Protein AF-A0A554WIV2-F1 (afdb_monomer_lite)

Organism: NCBI:txid247482

Structure (mmCIF, N/CA/C/O backbone):
data_AF-A0A554WIV2-F1
#
_entry.id   AF-A0A554WIV2-F1
#
loop_
_atom_site.group_PDB
_atom_site.id
_atom_site.type_symbol
_atom_site.label_atom_id
_atom_site.label_alt_id
_atom_site.label_comp_id
_atom_site.label_asym_id
_atom_site.label_entity_id
_atom_site.label_seq_id
_atom_site.pdbx_PDB_ins_code
_atom_site.Cartn_x
_atom_site.Cartn_y
_atom_site.Cartn_z
_atom_site.occupancy
_atom_site.B_iso_or_equiv
_atom_site.auth_seq_id
_atom_site.auth_comp_id
_atom_site.auth_asym_id
_atom_site.auth_atom_id
_atom_site.pdbx_PDB_model_num
ATOM 1 N N . MET A 1 1 ? -34.258 8.799 37.273 1.00 36.84 1 MET A N 1
ATOM 2 C CA . MET A 1 1 ? -34.685 7.975 36.123 1.00 36.84 1 MET A CA 1
ATOM 3 C C . MET A 1 1 ? -33.464 7.697 35.267 1.00 36.84 1 MET A C 1
ATOM 5 O O . MET A 1 1 ? -32.627 8.578 35.148 1.00 36.84 1 MET A O 1
ATOM 9 N N . LEU A 1 2 ? -33.367 6.452 34.802 1.00 46.22 2 LEU A N 1
ATOM 10 C CA . LEU A 1 2 ? -32.231 5.768 34.174 1.00 46.22 2 LEU A CA 1
ATOM 11 C C . LEU A 1 2 ? -31.562 6.534 33.021 1.00 46.22 2 LEU A C 1
ATOM 13 O O . LEU A 1 2 ? -32.237 6.913 32.069 1.00 46.22 2 LEU A O 1
ATOM 17 N N . GLY A 1 3 ? -30.234 6.667 33.090 1.00 47.25 3 GLY A N 1
ATOM 18 C CA . GLY A 1 3 ? -29.383 7.216 32.030 1.00 47.25 3 GLY A CA 1
ATOM 19 C C . GLY A 1 3 ? -28.133 6.376 31.730 1.00 47.25 3 GLY A C 1
ATOM 20 O O . GLY A 1 3 ? -27.174 6.922 31.211 1.00 47.25 3 GLY A O 1
ATOM 21 N N . GLU A 1 4 ? -28.109 5.080 32.066 1.00 46.81 4 GLU A N 1
ATOM 22 C CA . GLU A 1 4 ? -26.869 4.269 32.044 1.00 46.81 4 GLU A CA 1
ATOM 23 C C . GLU A 1 4 ? -26.845 3.110 31.026 1.00 46.81 4 GLU A C 1
ATOM 25 O O . GLU A 1 4 ? -25.947 2.278 31.061 1.00 46.81 4 GLU A O 1
ATOM 30 N N . ALA A 1 5 ? -27.791 3.016 30.088 1.00 47.81 5 ALA A N 1
ATOM 31 C CA . ALA A 1 5 ? -27.878 1.841 29.204 1.00 47.81 5 ALA A CA 1
ATOM 32 C C . ALA A 1 5 ? -27.238 1.996 27.807 1.00 47.81 5 ALA A C 1
ATOM 34 O O . ALA A 1 5 ? -27.267 1.043 27.033 1.00 47.81 5 ALA A O 1
ATOM 35 N N . THR A 1 6 ? -26.669 3.154 27.450 1.00 51.38 6 THR A N 1
ATOM 36 C CA . THR A 1 6 ? -26.162 3.399 26.079 1.00 51.38 6 THR A CA 1
ATOM 37 C C . THR A 1 6 ? -24.642 3.297 25.926 1.00 51.38 6 THR A C 1
ATOM 39 O O . THR A 1 6 ? -24.154 3.258 24.800 1.00 51.38 6 THR A O 1
ATOM 42 N N . ASP A 1 7 ? -23.889 3.214 27.024 1.00 56.09 7 ASP A N 1
ATOM 43 C CA . ASP A 1 7 ? -22.431 3.417 27.017 1.00 56.09 7 ASP A CA 1
ATOM 44 C C . ASP A 1 7 ? -21.642 2.215 26.446 1.00 56.09 7 ASP A C 1
ATOM 46 O O . ASP A 1 7 ? -20.728 2.360 25.637 1.00 56.09 7 ASP A O 1
ATOM 50 N N . GLY A 1 8 ? -22.060 0.984 26.765 1.00 54.97 8 GLY A N 1
ATOM 51 C CA . GLY A 1 8 ? -21.343 -0.230 26.341 1.00 54.97 8 GLY A CA 1
ATOM 52 C C . GLY A 1 8 ? -21.443 -0.557 24.843 1.00 54.97 8 GLY A C 1
ATOM 53 O O . GLY A 1 8 ? -20.525 -1.151 24.276 1.00 54.97 8 GLY A O 1
ATOM 54 N N . ALA A 1 9 ? -22.538 -0.168 24.181 1.00 57.06 9 ALA A N 1
ATOM 55 C CA . ALA A 1 9 ? -22.703 -0.368 22.739 1.00 57.06 9 ALA A CA 1
ATOM 56 C C . ALA A 1 9 ? -21.932 0.683 21.919 1.00 57.06 9 ALA A C 1
ATOM 58 O O . ALA A 1 9 ? -21.389 0.335 20.870 1.00 57.06 9 ALA A O 1
ATOM 59 N N . SER A 1 10 ? -21.839 1.921 22.429 1.00 61.84 10 SER A N 1
ATOM 60 C CA . SER A 1 10 ? -21.024 2.998 21.842 1.00 61.84 10 SER A CA 1
ATOM 61 C C . SER A 1 10 ? -19.543 2.629 21.870 1.00 61.84 10 SER A C 1
ATOM 63 O O . SER A 1 10 ? -18.894 2.619 20.830 1.00 61.84 10 SER A O 1
ATOM 65 N N . SER A 1 11 ? -19.043 2.163 23.021 1.00 81.75 11 SER A N 1
ATOM 66 C CA . SER A 1 11 ? -17.630 1.793 23.186 1.00 81.75 11 SER A CA 1
ATOM 67 C C . SER A 1 11 ? -17.182 0.645 22.267 1.00 81.75 11 SER A C 1
ATOM 69 O O . SER A 1 11 ? -16.087 0.676 21.705 1.00 81.75 11 SER A O 1
ATOM 71 N N . ALA A 1 12 ? -18.027 -0.370 22.058 1.00 88.00 12 ALA A N 1
ATOM 72 C CA . ALA A 1 12 ? -17.688 -1.480 21.168 1.00 88.00 12 ALA A CA 1
ATOM 73 C C . ALA A 1 12 ? -17.696 -1.077 19.682 1.00 88.00 12 ALA A C 1
ATOM 75 O O . ALA A 1 12 ? -16.932 -1.640 18.898 1.00 88.00 12 ALA A O 1
ATOM 76 N N . GLU A 1 13 ? -18.572 -0.151 19.281 1.00 87.69 13 GLU A N 1
ATOM 77 C CA . GLU A 1 13 ? -18.592 0.398 17.921 1.00 87.69 13 GLU A CA 1
ATOM 78 C C . GLU A 1 13 ? -17.392 1.315 17.681 1.00 87.69 13 GLU A C 1
ATOM 80 O O . GLU A 1 13 ? -16.693 1.140 16.689 1.00 87.69 13 GLU A O 1
ATOM 85 N N . GLU A 1 14 ? -17.078 2.201 18.624 1.00 87.56 14 GLU A N 1
ATOM 86 C CA . GLU A 1 14 ? -15.885 3.055 18.586 1.00 87.56 14 GLU A CA 1
ATOM 87 C C . GLU A 1 14 ? -14.603 2.225 18.438 1.00 87.56 14 GLU A C 1
ATOM 89 O O . GLU A 1 14 ? -13.805 2.475 17.537 1.00 87.56 14 GLU A O 1
ATOM 94 N N . LEU A 1 15 ? -14.453 1.154 19.226 1.00 91.44 15 LEU A N 1
ATOM 95 C CA . LEU A 1 15 ? -13.303 0.253 19.120 1.00 91.44 15 LEU A CA 1
ATOM 96 C C . LEU A 1 15 ? -13.222 -0.452 17.754 1.00 91.44 15 LEU A C 1
ATOM 98 O O . LEU A 1 15 ? -12.128 -0.662 17.226 1.00 91.44 15 LEU A O 1
ATOM 102 N N . ARG A 1 16 ? -14.365 -0.831 17.162 1.00 92.00 16 ARG A N 1
ATOM 103 C CA . ARG A 1 16 ? -14.398 -1.409 15.805 1.00 92.00 16 ARG A CA 1
ATOM 104 C C . ARG A 1 16 ? -13.948 -0.396 14.760 1.00 92.00 16 ARG A C 1
ATOM 106 O O . ARG A 1 16 ? -13.181 -0.768 13.873 1.00 92.00 16 ARG A O 1
ATOM 113 N N . GLN A 1 17 ? -14.394 0.852 14.876 1.00 91.19 17 GLN A N 1
ATOM 114 C CA . GLN A 1 17 ? -13.988 1.933 13.980 1.00 91.19 17 GLN A CA 1
ATOM 115 C C . GLN A 1 17 ? -12.486 2.214 14.110 1.00 91.19 17 GLN A C 1
ATOM 117 O O . GLN A 1 17 ? -11.776 2.235 13.109 1.00 91.19 17 GLN A O 1
ATOM 122 N N . GLU A 1 18 ? -11.960 2.311 15.332 1.00 92.00 18 GLU A N 1
ATOM 123 C CA . GLU A 1 18 ? -10.522 2.492 15.566 1.00 92.00 18 GLU A CA 1
ATOM 124 C C . GLU A 1 18 ? -9.681 1.349 14.986 1.00 92.00 18 GLU A C 1
ATOM 126 O O . GLU A 1 18 ? -8.645 1.588 14.357 1.00 92.00 18 GLU A O 1
ATOM 131 N N . LEU A 1 19 ? -10.127 0.099 15.158 1.00 94.44 19 LEU A N 1
ATOM 132 C CA . LEU A 1 19 ? -9.464 -1.059 14.565 1.00 94.44 19 LEU A CA 1
ATOM 133 C C . LEU A 1 19 ? -9.510 -1.009 13.034 1.00 94.44 19 LEU A C 1
ATOM 135 O O . LEU A 1 19 ? -8.497 -1.290 12.392 1.00 94.44 19 LEU A O 1
ATOM 139 N N . HIS A 1 20 ? -10.652 -0.639 12.448 1.00 93.88 20 HIS A N 1
ATOM 140 C CA . HIS A 1 20 ? -10.784 -0.476 11.001 1.00 93.88 20 HIS A CA 1
ATOM 141 C C . HIS A 1 20 ? -9.790 0.571 10.487 1.00 93.88 20 HIS A C 1
ATOM 143 O O . HIS A 1 20 ? -9.047 0.300 9.543 1.00 93.88 20 HIS A O 1
ATOM 149 N N . GLU A 1 21 ? -9.710 1.733 11.134 1.00 93.69 21 GLU A N 1
ATOM 150 C CA . GLU A 1 21 ? -8.788 2.806 10.753 1.00 93.69 21 GLU A CA 1
ATOM 151 C C . GLU A 1 21 ? -7.318 2.400 10.910 1.00 93.69 21 GLU A C 1
ATOM 153 O O . GLU A 1 21 ? -6.483 2.663 10.035 1.00 93.69 21 GLU A O 1
ATOM 158 N N . LEU A 1 22 ? -6.983 1.688 11.990 1.00 95.69 22 LEU A N 1
ATOM 159 C CA . LEU A 1 22 ? -5.642 1.142 12.177 1.00 95.69 22 LEU A CA 1
ATOM 160 C C . LEU A 1 22 ? -5.287 0.155 11.061 1.00 95.69 22 LEU A C 1
ATOM 162 O O . LEU A 1 22 ? -4.191 0.234 10.495 1.00 95.69 22 LEU A O 1
ATOM 166 N N . MET A 1 23 ? -6.206 -0.749 10.720 1.00 96.06 23 MET A N 1
ATOM 167 C CA . MET A 1 23 ? -5.991 -1.733 9.664 1.00 96.06 23 MET A CA 1
ATOM 168 C C . MET A 1 23 ? -5.875 -1.086 8.285 1.00 96.06 23 MET A C 1
ATOM 170 O O . MET A 1 23 ? -4.970 -1.439 7.524 1.00 96.06 23 MET A O 1
ATOM 174 N N . ARG A 1 24 ? -6.720 -0.092 7.991 1.00 95.19 24 ARG A N 1
ATOM 175 C CA . ARG A 1 24 ? -6.648 0.732 6.778 1.00 95.19 24 ARG A CA 1
ATOM 176 C C . ARG A 1 24 ? -5.271 1.380 6.655 1.00 95.19 24 ARG A C 1
ATOM 178 O O . ARG A 1 24 ? -4.620 1.249 5.617 1.00 95.19 24 ARG A O 1
ATOM 185 N N . ARG A 1 25 ? -4.769 1.999 7.729 1.00 96.44 25 ARG A N 1
ATOM 186 C CA . ARG A 1 25 ? -3.436 2.622 7.753 1.00 96.44 25 ARG A CA 1
ATOM 187 C C . ARG A 1 25 ? -2.313 1.613 7.518 1.00 96.44 25 ARG A C 1
ATOM 189 O O . ARG A 1 25 ? -1.426 1.878 6.711 1.00 96.44 25 ARG A O 1
ATOM 196 N N . LEU A 1 26 ? -2.348 0.456 8.180 1.00 97.06 26 LEU A N 1
ATOM 197 C CA . LEU A 1 26 ? -1.337 -0.592 7.988 1.00 97.06 26 LEU A CA 1
ATOM 198 C C . LEU A 1 26 ? -1.331 -1.132 6.554 1.00 97.06 26 LEU A C 1
ATOM 200 O O . LEU A 1 26 ? -0.260 -1.319 5.974 1.00 97.06 26 LEU A O 1
ATOM 204 N N . ARG A 1 27 ? -2.514 -1.330 5.959 1.00 96.88 27 ARG A N 1
ATOM 205 C CA . ARG A 1 27 ? -2.640 -1.758 4.562 1.00 96.88 27 ARG A CA 1
ATOM 206 C C . ARG A 1 27 ? -2.066 -0.710 3.609 1.00 96.88 27 ARG A C 1
ATOM 208 O O . ARG A 1 27 ? -1.292 -1.066 2.726 1.00 96.88 27 ARG A O 1
ATOM 215 N N . ILE A 1 28 ? -2.361 0.573 3.824 1.00 97.19 28 ILE A N 1
ATOM 216 C CA . ILE A 1 28 ? -1.788 1.673 3.032 1.00 97.19 28 ILE A CA 1
ATOM 217 C C . ILE A 1 28 ? -0.255 1.669 3.096 1.00 97.19 28 ILE A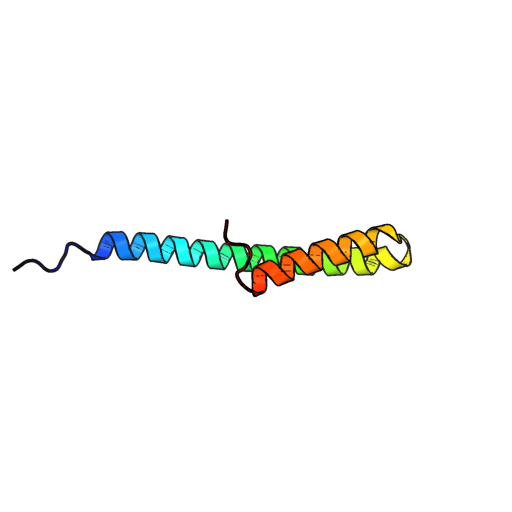 C 1
ATOM 219 O O . ILE A 1 28 ? 0.394 1.778 2.055 1.00 97.19 28 ILE A O 1
ATOM 223 N N . GLU A 1 29 ? 0.337 1.527 4.283 1.00 98.19 29 GLU A N 1
ATOM 224 C CA . GLU A 1 29 ? 1.799 1.498 4.426 1.00 98.19 29 GLU A CA 1
ATOM 225 C C . GLU A 1 29 ? 2.426 0.272 3.749 1.00 98.19 29 GLU A C 1
ATOM 227 O O . GLU A 1 29 ? 3.440 0.395 3.057 1.00 98.19 29 GLU A O 1
ATOM 232 N N . HIS A 1 30 ? 1.789 -0.897 3.855 1.00 97.88 30 HIS A N 1
ATOM 233 C CA . HIS A 1 30 ? 2.223 -2.087 3.126 1.00 97.88 30 HIS A CA 1
ATOM 234 C C . HIS A 1 30 ? 2.199 -1.873 1.603 1.00 97.88 30 HIS A C 1
ATOM 236 O O . HIS A 1 30 ? 3.169 -2.196 0.913 1.00 97.88 30 HIS A O 1
ATOM 242 N N . LEU A 1 31 ? 1.127 -1.273 1.074 1.00 97.81 31 LEU A N 1
ATOM 243 C CA . LEU A 1 31 ? 1.004 -0.975 -0.355 1.00 97.81 31 LEU A CA 1
ATOM 244 C C . LEU A 1 31 ? 2.069 0.027 -0.822 1.00 97.81 31 LEU A C 1
ATOM 246 O O . LEU A 1 31 ? 2.655 -0.177 -1.880 1.00 97.81 31 LEU A O 1
ATOM 250 N N . LYS A 1 32 ? 2.404 1.052 -0.025 1.00 97.88 32 LYS A N 1
ATOM 251 C CA . LYS A 1 32 ? 3.503 1.991 -0.342 1.00 97.88 32 LYS A CA 1
ATOM 252 C C . LYS A 1 32 ? 4.865 1.299 -0.436 1.00 97.88 32 LYS A C 1
ATOM 254 O O . LYS A 1 32 ? 5.649 1.588 -1.345 1.00 97.88 32 LYS A O 1
ATOM 259 N N . ALA A 1 33 ? 5.160 0.382 0.487 1.00 98.06 33 ALA A N 1
ATOM 260 C CA . ALA A 1 33 ? 6.388 -0.409 0.424 1.00 98.06 33 ALA A CA 1
ATOM 261 C C . ALA A 1 33 ? 6.419 -1.248 -0.864 1.00 98.06 33 ALA A C 1
ATOM 263 O O . ALA A 1 33 ? 7.403 -1.225 -1.607 1.00 98.06 33 ALA A O 1
ATOM 264 N N . ARG A 1 34 ? 5.295 -1.893 -1.197 1.00 97.44 34 ARG A N 1
ATOM 265 C CA . ARG A 1 34 ? 5.164 -2.695 -2.416 1.00 97.44 34 ARG A CA 1
A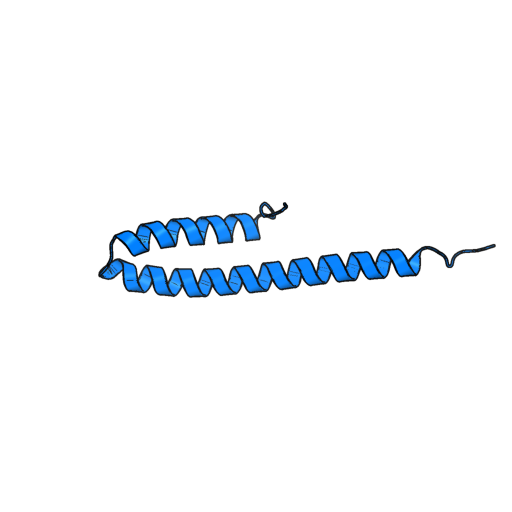TOM 266 C C . ARG A 1 34 ? 5.277 -1.869 -3.698 1.00 97.44 34 ARG A C 1
ATOM 268 O O . ARG A 1 34 ? 5.912 -2.313 -4.651 1.00 97.44 34 ARG A O 1
ATOM 275 N N . GLU A 1 35 ? 4.708 -0.666 -3.727 1.00 97.50 35 GLU A N 1
ATOM 276 C CA . GLU A 1 35 ? 4.866 0.295 -4.825 1.00 97.50 35 GLU A CA 1
ATOM 277 C C . GLU A 1 35 ? 6.343 0.602 -5.088 1.00 97.50 35 GLU A C 1
ATOM 279 O O . GLU A 1 35 ? 6.782 0.591 -6.238 1.00 97.50 35 GLU A O 1
ATOM 284 N N . THR A 1 36 ? 7.112 0.823 -4.019 1.00 97.00 36 THR A N 1
ATOM 285 C CA . THR A 1 36 ? 8.548 1.123 -4.095 1.00 97.00 36 THR A CA 1
ATOM 286 C C . THR A 1 36 ? 9.329 -0.052 -4.688 1.00 97.00 36 THR A C 1
ATOM 288 O O . THR A 1 36 ? 10.144 0.136 -5.592 1.00 97.00 36 THR A O 1
ATOM 291 N N . GLU A 1 37 ? 9.041 -1.278 -4.243 1.00 96.50 37 GLU A N 1
ATOM 292 C CA . GLU A 1 37 ? 9.650 -2.501 -4.785 1.00 96.50 37 GLU A CA 1
ATOM 293 C C . GLU A 1 37 ? 9.328 -2.711 -6.272 1.00 96.50 37 GLU A C 1
ATOM 295 O O . GLU A 1 37 ? 10.205 -3.073 -7.059 1.00 96.50 37 GLU A O 1
ATOM 300 N N . LEU A 1 38 ? 8.070 -2.492 -6.665 1.00 96.50 38 LEU A N 1
ATOM 301 C CA . LEU A 1 38 ? 7.610 -2.680 -8.041 1.00 96.50 38 LEU A CA 1
ATOM 302 C C . LEU A 1 38 ? 8.206 -1.635 -8.985 1.00 96.50 38 LEU A C 1
ATOM 304 O O . LEU A 1 38 ? 8.654 -1.989 -10.074 1.00 96.50 38 LEU A O 1
ATOM 308 N N . LEU A 1 39 ? 8.286 -0.374 -8.555 1.00 93.31 39 LEU A N 1
ATOM 309 C CA . LEU A 1 39 ? 8.963 0.681 -9.312 1.00 93.31 39 LEU A CA 1
ATOM 310 C C . LEU A 1 39 ? 10.447 0.368 -9.520 1.00 93.31 39 LEU A C 1
ATOM 312 O O . LEU A 1 39 ? 10.942 0.514 -10.635 1.00 93.31 39 LEU A O 1
ATOM 316 N N . ALA A 1 40 ? 11.145 -0.112 -8.486 1.00 95.12 40 ALA A N 1
ATOM 317 C CA . ALA A 1 40 ? 12.546 -0.515 -8.609 1.00 95.12 40 ALA A CA 1
ATOM 318 C C . ALA A 1 40 ? 12.728 -1.675 -9.606 1.00 95.12 40 ALA A C 1
ATOM 320 O O . ALA A 1 40 ? 13.685 -1.692 -10.380 1.00 95.12 40 ALA A O 1
ATOM 321 N N . ARG A 1 41 ? 11.789 -2.629 -9.630 1.00 94.69 41 ARG A N 1
ATOM 322 C CA . ARG A 1 41 ? 11.798 -3.763 -10.569 1.00 94.69 41 ARG A CA 1
ATOM 323 C C . ARG A 1 41 ? 11.406 -3.382 -11.995 1.00 94.69 41 ARG A C 1
ATOM 325 O O . ARG A 1 41 ? 11.893 -4.014 -12.930 1.00 94.69 41 ARG A O 1
ATOM 332 N N . ALA A 1 42 ? 10.594 -2.343 -12.181 1.00 93.56 42 ALA A N 1
ATOM 333 C CA . ALA A 1 42 ? 10.098 -1.921 -13.492 1.00 93.56 42 ALA A CA 1
ATOM 334 C C . ALA A 1 42 ? 11.209 -1.546 -14.489 1.00 93.56 42 ALA A C 1
ATOM 336 O O . ALA A 1 42 ? 10.993 -1.607 -15.697 1.00 93.56 42 ALA A O 1
ATOM 337 N N . ALA A 1 43 ? 12.410 -1.211 -14.003 1.00 89.69 43 ALA A N 1
ATOM 338 C CA . ALA A 1 43 ? 13.585 -0.980 -14.844 1.00 89.69 43 ALA A CA 1
ATOM 339 C C . ALA A 1 43 ? 14.030 -2.225 -15.637 1.00 89.69 43 ALA A C 1
ATOM 341 O O . ALA A 1 43 ? 14.676 -2.099 -16.677 1.00 89.69 43 ALA A O 1
ATOM 342 N N . HIS A 1 44 ? 13.703 -3.422 -15.146 1.00 93.06 44 HIS A N 1
ATOM 343 C CA . HIS A 1 44 ? 14.151 -4.698 -15.711 1.00 93.06 44 HIS A CA 1
ATOM 344 C C . HIS A 1 44 ? 12.998 -5.657 -16.021 1.00 93.06 44 HIS A C 1
ATOM 346 O O . HIS A 1 44 ? 13.194 -6.632 -16.741 1.00 93.06 44 HIS A O 1
ATOM 352 N N . ASP A 1 45 ? 11.801 -5.371 -15.509 1.00 92.88 45 ASP A N 1
ATOM 353 C CA . ASP A 1 45 ? 10.593 -6.155 -15.724 1.00 92.88 45 ASP A CA 1
ATOM 354 C C . ASP A 1 45 ? 9.406 -5.236 -16.071 1.00 92.88 45 ASP A C 1
ATOM 356 O O . ASP A 1 45 ? 8.802 -4.630 -15.181 1.00 92.88 45 ASP A O 1
ATOM 360 N N . PRO A 1 46 ? 9.025 -5.137 -17.357 1.00 88.88 46 PRO A N 1
ATOM 361 C CA . PRO A 1 46 ? 7.868 -4.353 -17.780 1.00 88.88 46 PRO A CA 1
ATOM 362 C C . PRO A 1 46 ? 6.544 -4.7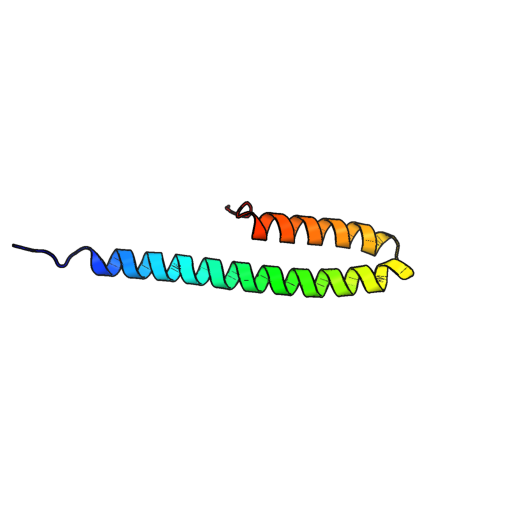87 -17.130 1.00 88.88 46 PRO A C 1
ATOM 364 O O . PRO A 1 46 ? 5.637 -3.960 -17.004 1.00 88.88 46 PRO A O 1
ATOM 367 N N . ALA A 1 47 ? 6.413 -6.046 -16.688 1.00 92.44 47 ALA A N 1
ATOM 368 C CA . ALA A 1 47 ? 5.214 -6.520 -15.995 1.00 92.44 47 ALA A CA 1
ATOM 369 C C . ALA A 1 47 ? 5.077 -5.895 -14.596 1.00 92.44 47 ALA A C 1
ATOM 371 O O . ALA A 1 47 ? 3.960 -5.598 -14.162 1.00 92.44 47 ALA A O 1
ATOM 372 N N . ALA A 1 48 ? 6.194 -5.569 -13.935 1.00 94.38 48 ALA A N 1
ATOM 373 C CA . ALA A 1 48 ? 6.189 -4.895 -12.636 1.00 94.38 48 ALA A CA 1
ATOM 374 C C . ALA A 1 48 ? 5.527 -3.505 -12.690 1.00 94.38 48 ALA A C 1
ATOM 376 O O . ALA A 1 48 ? 4.946 -3.059 -11.700 1.00 94.38 48 ALA A O 1
ATOM 377 N N . LEU A 1 49 ? 5.539 -2.832 -13.850 1.00 93.94 49 LEU A N 1
ATOM 378 C CA . LEU A 1 49 ? 4.838 -1.556 -14.027 1.00 93.94 49 LEU A CA 1
ATOM 379 C C . LEU A 1 49 ? 3.310 -1.729 -14.045 1.00 93.94 49 LEU A C 1
ATOM 381 O O . LEU A 1 49 ? 2.587 -0.862 -13.548 1.00 93.94 49 LEU A O 1
ATOM 385 N N . ALA A 1 50 ? 2.809 -2.832 -14.608 1.00 94.25 50 ALA A N 1
ATOM 386 C CA . ALA A 1 50 ? 1.382 -3.146 -14.585 1.00 94.25 50 ALA A CA 1
ATOM 387 C C . ALA A 1 50 ? 0.916 -3.448 -13.152 1.00 94.25 50 ALA A C 1
ATOM 389 O O . ALA A 1 50 ? -0.093 -2.899 -12.704 1.00 94.25 50 ALA A O 1
ATOM 390 N N . ASP A 1 51 ? 1.700 -4.229 -12.406 1.00 95.38 51 ASP A N 1
ATOM 391 C CA . ASP A 1 51 ? 1.441 -4.489 -10.990 1.00 95.38 51 ASP A CA 1
ATOM 392 C C . ASP A 1 51 ? 1.514 -3.219 -10.138 1.00 95.38 51 ASP A C 1
ATOM 394 O O . ASP A 1 51 ? 0.646 -3.006 -9.292 1.00 95.38 51 ASP A O 1
ATOM 398 N N . TYR A 1 52 ? 2.488 -2.337 -10.385 1.00 96.56 52 TYR A N 1
ATOM 399 C CA . TYR A 1 52 ? 2.590 -1.052 -9.688 1.00 96.56 52 TYR A CA 1
ATOM 400 C C . TYR A 1 52 ? 1.301 -0.235 -9.829 1.00 96.56 52 TYR A C 1
ATOM 402 O O . TYR A 1 52 ? 0.776 0.270 -8.840 1.00 96.56 52 TYR A O 1
ATOM 410 N N . ARG A 1 53 ? 0.755 -0.136 -11.049 1.00 95.31 53 ARG A N 1
ATOM 411 C CA . ARG A 1 53 ? -0.487 0.611 -11.306 1.00 95.31 53 ARG A CA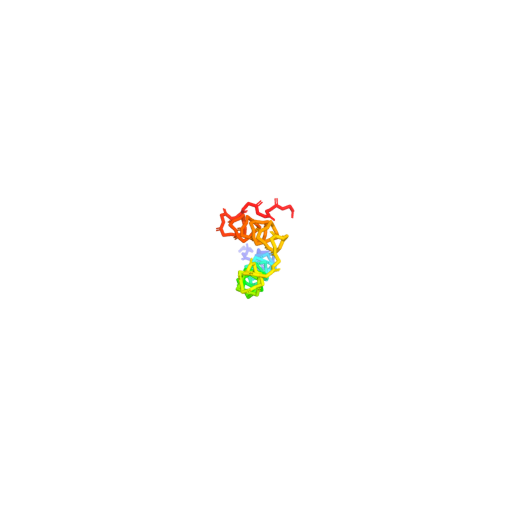 1
ATOM 412 C C . ARG A 1 53 ? -1.676 0.027 -10.545 1.00 95.31 53 ARG A C 1
ATOM 414 O O . ARG A 1 53 ? -2.486 0.788 -10.026 1.00 95.31 53 ARG A O 1
ATOM 421 N N . ARG A 1 54 ? -1.761 -1.303 -10.449 1.00 96.12 54 ARG A N 1
ATOM 422 C CA . ARG A 1 54 ? -2.803 -1.991 -9.674 1.00 96.12 54 ARG A CA 1
ATOM 423 C C . ARG A 1 54 ? -2.685 -1.688 -8.179 1.00 96.12 54 ARG A C 1
ATOM 425 O O . ARG A 1 54 ? -3.674 -1.303 -7.566 1.00 96.12 54 ARG A O 1
ATOM 432 N N . VAL A 1 55 ? -1.481 -1.805 -7.616 1.00 96.81 55 VAL A N 1
ATOM 433 C CA . VAL A 1 55 ? -1.214 -1.505 -6.196 1.00 96.81 55 VAL A CA 1
ATOM 434 C C . VAL A 1 55 ? -1.493 -0.029 -5.884 1.00 96.81 55 VAL A C 1
ATOM 436 O O . VAL A 1 55 ? -2.112 0.279 -4.868 1.00 96.81 55 VAL A O 1
ATOM 439 N N . GLN A 1 56 ? -1.123 0.882 -6.788 1.00 96.75 56 GLN A N 1
ATOM 440 C CA . GLN A 1 56 ? -1.408 2.309 -6.641 1.00 96.75 56 GLN A CA 1
ATOM 441 C C . GLN A 1 56 ? -2.915 2.605 -6.630 1.00 96.75 56 GLN A C 1
ATOM 443 O O . GLN A 1 56 ? -3.369 3.435 -5.840 1.00 96.75 56 GLN A O 1
ATOM 448 N N . ALA A 1 57 ? -3.691 1.941 -7.493 1.00 96.56 57 ALA A N 1
ATOM 449 C CA . ALA A 1 57 ? -5.144 2.088 -7.521 1.00 96.56 57 ALA A CA 1
ATOM 450 C C . ALA A 1 57 ? -5.782 1.599 -6.209 1.00 96.56 57 ALA A C 1
ATOM 452 O O . ALA A 1 57 ? -6.595 2.312 -5.628 1.00 96.56 57 ALA A O 1
ATOM 453 N N . GLU A 1 58 ? -5.346 0.445 -5.694 1.00 95.69 58 GLU A N 1
ATOM 454 C CA . GLU A 1 58 ? -5.799 -0.090 -4.403 1.00 95.69 58 GLU A CA 1
ATOM 455 C C . GLU A 1 58 ? -5.492 0.875 -3.247 1.00 95.69 58 GLU A C 1
ATOM 457 O O . GLU A 1 58 ? -6.362 1.189 -2.434 1.00 95.69 58 GLU A O 1
ATOM 462 N N . ARG A 1 59 ? -4.274 1.431 -3.205 1.00 96.88 59 ARG A N 1
ATOM 463 C CA . ARG A 1 59 ? -3.904 2.421 -2.184 1.00 96.88 59 ARG A CA 1
ATOM 464 C C . ARG A 1 59 ? -4.754 3.688 -2.277 1.00 96.88 59 ARG A C 1
ATOM 466 O O . ARG A 1 59 ? -5.051 4.292 -1.248 1.00 96.88 59 ARG A O 1
ATOM 473 N N . ARG A 1 60 ? -5.108 4.124 -3.489 1.00 96.12 60 ARG A N 1
ATOM 474 C CA . ARG A 1 60 ? -5.952 5.308 -3.694 1.00 96.12 60 ARG A CA 1
ATOM 475 C C . ARG A 1 60 ? -7.373 5.072 -3.182 1.00 96.12 60 ARG A C 1
ATOM 477 O O . ARG A 1 60 ? -7.835 5.882 -2.386 1.00 96.12 60 ARG A O 1
ATOM 484 N N . ALA A 1 61 ? -7.982 3.935 -3.514 1.00 94.81 61 ALA A N 1
ATOM 485 C CA . ALA A 1 61 ? -9.300 3.555 -2.997 1.00 94.81 61 ALA A CA 1
ATOM 486 C C . ALA A 1 61 ? -9.326 3.513 -1.455 1.00 94.81 61 ALA A C 1
ATOM 488 O O . ALA A 1 61 ? -10.249 4.011 -0.810 1.00 94.81 61 ALA A O 1
ATOM 489 N N . LEU A 1 62 ? -8.256 3.004 -0.835 1.00 93.56 62 LEU A N 1
ATOM 490 C CA . LEU A 1 62 ? -8.088 3.016 0.621 1.00 93.56 62 LEU A CA 1
ATOM 491 C C . LEU A 1 62 ? -7.970 4.423 1.227 1.00 93.56 62 LEU A C 1
ATOM 493 O O . LEU A 1 62 ? -8.402 4.627 2.359 1.00 93.56 62 LEU A O 1
ATOM 497 N N . LEU A 1 63 ? -7.388 5.388 0.515 1.00 92.25 63 LEU A N 1
ATOM 498 C CA . LEU A 1 63 ? -7.297 6.779 0.978 1.00 92.25 63 LEU A CA 1
ATOM 499 C C . LEU A 1 63 ? -8.616 7.537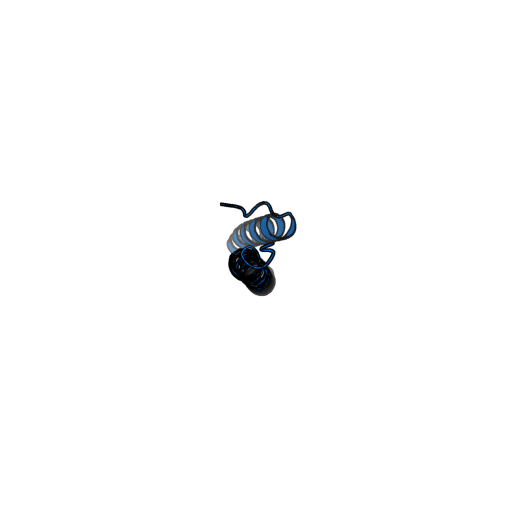 0.817 1.00 92.25 63 LEU A C 1
ATOM 501 O O . LEU A 1 63 ? -8.916 8.409 1.625 1.00 92.25 63 LEU A O 1
ATOM 505 N N . GLU A 1 64 ? -9.386 7.203 -0.214 1.00 92.62 64 GLU A N 1
ATOM 506 C CA . GLU A 1 64 ? -10.667 7.843 -0.532 1.00 92.62 64 GLU A CA 1
ATOM 507 C C . GLU A 1 64 ? -11.833 7.261 0.284 1.00 92.62 64 GLU A C 1
ATOM 509 O O . GLU A 1 64 ? -12.935 7.801 0.260 1.00 92.62 64 GLU A O 1
ATOM 514 N N . GLY A 1 65 ? -11.596 6.192 1.052 1.00 85.25 65 GLY A N 1
ATOM 515 C CA . GLY A 1 65 ? -12.647 5.531 1.829 1.00 85.25 65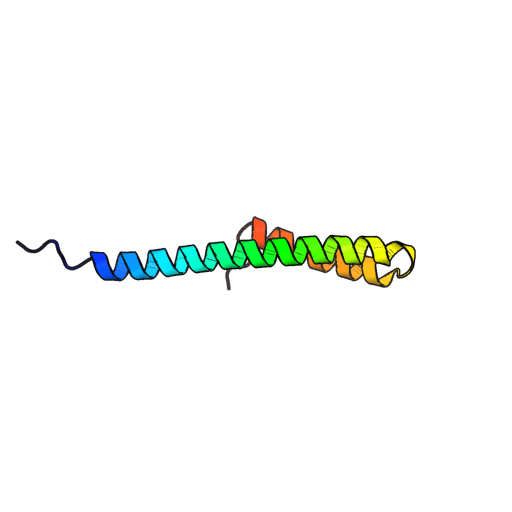 GLY A CA 1
ATOM 516 C C . GLY A 1 65 ? -13.449 4.500 1.030 1.00 85.25 65 GLY A C 1
ATOM 517 O O . GLY A 1 65 ? -14.338 3.871 1.592 1.00 85.25 65 GLY A O 1
ATOM 518 N N . GLU A 1 66 ? -13.113 4.277 -0.242 1.00 79.75 66 GLU A N 1
ATOM 519 C CA . GLU A 1 66 ? -13.877 3.454 -1.194 1.00 79.75 66 GLU A CA 1
ATOM 520 C C . GLU A 1 66 ? -13.718 1.938 -0.989 1.00 79.75 66 GLU A C 1
ATOM 522 O O . GLU A 1 66 ? -14.453 1.155 -1.578 1.00 79.75 66 GLU A O 1
ATOM 527 N N . ASP A 1 67 ? -12.807 1.509 -0.113 1.00 68.62 67 ASP A N 1
ATOM 528 C CA . ASP A 1 67 ? -12.584 0.094 0.241 1.00 68.62 67 ASP A CA 1
ATOM 529 C C . ASP A 1 67 ? -13.691 -0.488 1.162 1.00 68.62 67 ASP A C 1
ATOM 531 O O . ASP A 1 67 ? -13.494 -1.513 1.812 1.00 68.62 67 ASP A O 1
ATOM 535 N N . ALA A 1 68 ? -14.839 0.193 1.272 1.00 52.41 68 ALA A N 1
ATOM 536 C CA . ALA A 1 68 ? -15.971 -0.196 2.109 1.00 52.41 68 ALA A CA 1
ATOM 537 C C . ALA A 1 68 ? -16.796 -1.312 1.441 1.00 52.41 68 ALA A C 1
ATOM 539 O O . ALA A 1 68 ? -17.757 -1.052 0.713 1.00 52.41 68 ALA A O 1
ATOM 540 N N . VAL A 1 69 ? -16.406 -2.559 1.720 1.00 44.34 69 VAL A N 1
ATOM 541 C CA . VAL A 1 69 ? -17.252 -3.762 1.623 1.00 44.34 69 VAL A CA 1
ATOM 542 C C . VAL A 1 69 ? -17.460 -4.321 3.022 1.00 44.34 69 VAL A C 1
ATOM 544 O O . VAL A 1 69 ? -16.455 -4.433 3.759 1.00 44.34 69 VAL A O 1
#

Foldseek 3Di:
DDDPDPPVVVVVVVVVVVVVVVVLVVLLVVLVVLLVVLVVCCVPDVVSVVVSVVSVVVSVCSVVVNVDD

Radius of gyration: 18.97 Å; chains: 1; bounding box: 49×14×54 Å

Secondary structure (DSSP, 8-state):
----SSHHHHHHHHHHHHHHHHHHHHHHHHHHHHHHHHHHHHTT-HHHHHHHHHHHHHHHHHHHTTT--

pLDDT: mean 85.96, std 17.24, range [36.84, 98.19]

Sequence (69 aa):
MLGEATDGASSAEELRQELHELMRRLRIEHLKARETELLARAAHDPAALADYRRVQAERRALLEGEDAV